Protein AF-A0A4Q5AKT0-F1 (afdb_monomer)

Sequence (59 aa):
MAERTTMDDIAHQLTRIADAMQEPAGMQVSEQDALTAWGLRVYEEDFLNALERLGVEIV

Solvent-accessible surface area (backbone atoms only — not comparable to full-atom values): 3586 Å² total; per-residue (Å²): 144,88,86,66,67,65,65,57,52,51,50,54,49,51,51,52,51,50,52,66,66,61,48,80,75,40,54,74,41,37,58,68,57,53,53,60,73,63,72,52,97,67,63,54,71,59,50,54,52,49,38,48,75,72,44,28,43,74,97

Radius of gyration: 20.11 Å; Cα contacts (8 Å, |Δi|>4): 32; chains: 1; bounding box: 31×16×65 Å

Mean predicted aligned error: 12.89 Å

Secondary structure (DSSP, 8-state):
--SSHHHHHHHHHHHHHHHHHHS---EEE-HHHHHHHH--SSSHHHHHHHHHHTTEEE-

Organism: NCBI:txid1690

Structure (mmCIF, N/CA/C/O backbone):
data_AF-A0A4Q5AKT0-F1
#
_entry.id   AF-A0A4Q5AKT0-F1
#
loop_
_atom_site.group_PDB
_atom_site.id
_atom_site.type_symbol
_atom_site.label_atom_id
_atom_site.label_alt_id
_atom_site.label_comp_id
_atom_site.label_asym_id
_atom_site.label_entity_id
_atom_site.label_seq_id
_atom_site.pdbx_PDB_ins_code
_atom_site.Cartn_x
_atom_site.Cartn_y
_atom_site.Cartn_z
_atom_site.occupancy
_atom_site.B_iso_or_equiv
_atom_site.auth_seq_id
_atom_site.auth_comp_id
_atom_site.auth_asym_id
_atom_site.auth_atom_id
_atom_site.pdbx_PDB_model_num
ATOM 1 N N . MET A 1 1 ? -14.346 6.182 45.033 1.00 45.09 1 MET A N 1
ATOM 2 C CA . MET A 1 1 ? -13.843 5.016 44.279 1.00 45.09 1 MET A CA 1
ATOM 3 C C . MET A 1 1 ? -13.920 5.350 42.795 1.00 45.09 1 MET A C 1
ATOM 5 O O . MET A 1 1 ? -14.952 5.107 42.194 1.00 45.09 1 MET A O 1
ATOM 9 N N . ALA A 1 2 ? -12.914 6.025 42.235 1.00 50.28 2 ALA A N 1
ATOM 10 C CA . ALA A 1 2 ? -12.930 6.455 40.832 1.00 50.28 2 ALA A CA 1
ATOM 11 C C . ALA A 1 2 ? -11.504 6.796 40.368 1.00 50.28 2 ALA A C 1
ATOM 13 O O . ALA A 1 2 ? -11.188 7.958 40.175 1.00 50.28 2 ALA A O 1
ATOM 14 N N . GLU A 1 3 ? -10.614 5.804 40.278 1.00 51.56 3 GLU A N 1
ATOM 15 C CA . GLU A 1 3 ? -9.268 6.018 39.706 1.00 51.56 3 GLU A CA 1
ATOM 16 C C . GLU A 1 3 ? -8.630 4.705 39.211 1.00 51.56 3 GLU A C 1
ATOM 18 O O . GLU A 1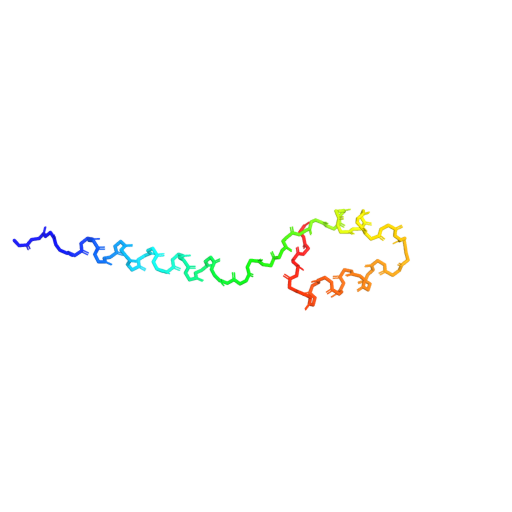 3 ? -7.444 4.454 39.378 1.00 51.56 3 GLU A O 1
ATOM 23 N N . ARG A 1 4 ? -9.435 3.789 38.660 1.00 55.09 4 ARG A N 1
ATOM 24 C CA . ARG A 1 4 ? -8.924 2.542 38.053 1.00 55.09 4 ARG A CA 1
ATOM 25 C C . ARG A 1 4 ? -9.373 2.321 36.613 1.00 55.09 4 ARG A C 1
ATOM 27 O O . ARG A 1 4 ? -8.742 1.542 35.916 1.00 55.09 4 ARG A O 1
ATOM 34 N N . THR A 1 5 ? -10.407 3.026 36.160 1.00 58.50 5 THR A N 1
ATOM 35 C CA . THR A 1 5 ? -10.958 2.872 34.808 1.00 58.50 5 THR A CA 1
ATOM 36 C C . THR A 1 5 ? -10.071 3.522 33.746 1.00 58.50 5 THR A C 1
ATOM 38 O O . THR A 1 5 ? -9.972 3.013 32.644 1.00 58.50 5 THR A O 1
ATOM 41 N N . THR A 1 6 ? -9.359 4.603 34.076 1.00 66.56 6 THR A N 1
ATOM 42 C CA . THR A 1 6 ? -8.629 5.403 33.081 1.00 66.56 6 THR A CA 1
ATOM 43 C C . THR A 1 6 ? -7.385 4.706 32.530 1.00 66.56 6 THR A C 1
ATOM 45 O O . THR A 1 6 ? -7.108 4.803 31.343 1.00 66.56 6 THR A O 1
ATOM 48 N N . MET A 1 7 ? -6.626 3.997 33.373 1.00 71.06 7 MET A N 1
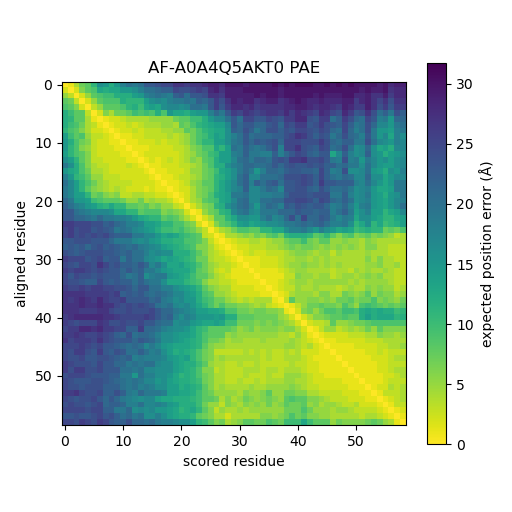ATOM 49 C CA . MET A 1 7 ? -5.373 3.364 32.937 1.00 71.06 7 MET A CA 1
ATOM 50 C C . MET A 1 7 ? -5.631 2.144 32.039 1.00 71.06 7 MET A C 1
ATOM 52 O O . MET A 1 7 ? -4.890 1.919 31.087 1.00 71.06 7 MET A O 1
ATOM 56 N N . ASP A 1 8 ? -6.690 1.383 32.329 1.00 76.56 8 ASP A N 1
ATOM 57 C CA . ASP A 1 8 ? -7.087 0.216 31.535 1.00 76.56 8 ASP A CA 1
ATOM 58 C C . ASP A 1 8 ? -7.622 0.627 30.153 1.00 76.56 8 ASP A C 1
ATOM 60 O O . ASP A 1 8 ? -7.241 0.037 29.143 1.00 76.56 8 ASP A O 1
ATOM 64 N N . ASP A 1 9 ? -8.401 1.714 30.094 1.00 76.88 9 ASP A N 1
ATOM 65 C CA . ASP A 1 9 ? -8.906 2.292 28.841 1.00 76.88 9 ASP A CA 1
ATOM 66 C C . ASP A 1 9 ? -7.766 2.818 27.951 1.00 76.88 9 ASP A C 1
ATOM 68 O O . ASP A 1 9 ? -7.734 2.562 26.745 1.00 76.88 9 ASP A O 1
ATOM 72 N N . ILE A 1 10 ? -6.782 3.500 28.555 1.00 80.25 10 ILE A N 1
ATOM 73 C CA . ILE A 1 10 ? -5.589 3.988 27.846 1.00 80.25 10 ILE A CA 1
ATOM 74 C C . ILE A 1 10 ? -4.769 2.811 27.307 1.00 80.25 10 ILE A C 1
ATOM 76 O O . ILE A 1 10 ? -4.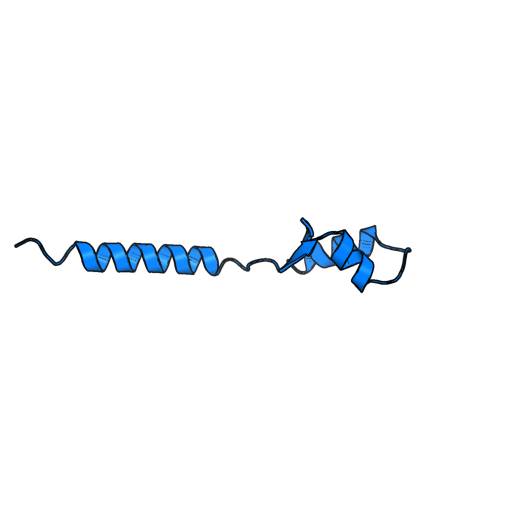345 2.839 26.152 1.00 80.25 10 ILE A O 1
ATOM 80 N N . ALA A 1 11 ? -4.567 1.760 28.108 1.00 80.56 11 ALA A N 1
ATOM 81 C CA . ALA A 1 11 ? -3.856 0.565 27.665 1.00 80.56 11 ALA A CA 1
ATOM 82 C C . ALA A 1 11 ? -4.577 -0.112 26.487 1.00 80.56 11 ALA A C 1
ATOM 84 O O . ALA A 1 11 ? -3.943 -0.413 25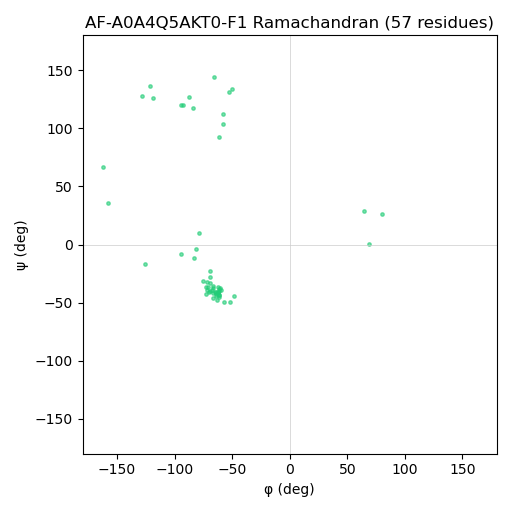.478 1.00 80.56 11 ALA A O 1
ATOM 85 N N . HIS A 1 12 ? -5.904 -0.257 26.559 1.00 82.81 12 HIS A N 1
ATOM 86 C CA . HIS A 1 12 ? -6.713 -0.815 25.475 1.00 82.81 12 HIS A CA 1
ATOM 87 C C . HIS A 1 12 ? -6.646 0.011 24.186 1.00 82.81 12 HIS A C 1
ATOM 89 O O . HIS A 1 12 ? -6.573 -0.555 23.093 1.00 82.81 12 HIS A O 1
ATOM 95 N N . GLN A 1 13 ? -6.660 1.343 24.281 1.00 82.88 13 GLN A N 1
ATOM 96 C CA . GLN A 1 13 ? -6.498 2.205 23.108 1.00 82.88 13 GLN A CA 1
ATOM 97 C C . GLN A 1 13 ? -5.101 2.084 22.496 1.00 82.88 13 GLN A C 1
ATOM 99 O O . GLN A 1 13 ? -4.990 1.987 21.276 1.00 82.88 13 GLN A O 1
ATOM 104 N N . LEU A 1 14 ? -4.049 2.034 23.316 1.00 81.25 14 LEU A N 1
ATOM 105 C CA . LEU A 1 14 ? -2.675 1.854 22.841 1.00 81.25 14 LEU A CA 1
ATOM 106 C C . LEU A 1 14 ? -2.477 0.497 22.162 1.00 81.25 14 LEU A C 1
ATOM 108 O O . LEU A 1 14 ? -1.848 0.441 21.111 1.00 81.25 14 LEU A O 1
ATOM 112 N N . THR A 1 15 ? -3.059 -0.577 22.703 1.00 78.62 15 THR A N 1
ATOM 113 C CA . THR A 1 15 ? -3.048 -1.899 22.060 1.00 78.62 15 THR A CA 1
ATOM 114 C C . THR A 1 15 ? -3.766 -1.869 20.717 1.00 78.62 15 THR A C 1
ATOM 116 O O . THR A 1 15 ? -3.254 -2.421 19.752 1.00 78.62 15 THR A O 1
ATOM 119 N N . ARG A 1 16 ? -4.902 -1.170 20.612 1.00 76.94 16 ARG A N 1
ATOM 120 C CA . ARG A 1 16 ? -5.626 -1.035 19.340 1.00 76.94 16 ARG A CA 1
ATOM 121 C C . ARG A 1 16 ? -4.845 -0.224 18.297 1.00 76.94 16 ARG A C 1
ATOM 123 O O . ARG A 1 16 ? -4.910 -0.533 17.116 1.00 76.94 16 ARG A O 1
ATOM 130 N N . ILE A 1 17 ? -4.112 0.806 18.726 1.00 77.56 17 ILE A N 1
ATOM 131 C CA . ILE A 1 17 ? -3.236 1.599 17.849 1.00 77.56 17 ILE A CA 1
ATOM 132 C C . ILE A 1 17 ? -2.024 0.768 17.412 1.00 77.56 17 ILE A C 1
ATOM 134 O O . ILE A 1 17 ? -1.649 0.817 16.249 1.00 77.56 17 ILE A O 1
ATOM 138 N N . ALA A 1 18 ? -1.430 -0.015 18.315 1.00 70.00 18 ALA A N 1
ATOM 139 C CA . ALA A 1 18 ? -0.342 -0.928 17.978 1.00 70.00 18 ALA A CA 1
ATOM 140 C C . ALA A 1 18 ? -0.788 -1.990 16.964 1.00 70.00 18 ALA A C 1
ATOM 142 O O . ALA A 1 18 ? -0.082 -2.206 15.991 1.00 70.00 18 ALA A O 1
ATOM 143 N N . ASP A 1 19 ? -1.978 -2.568 17.139 1.00 66.06 19 ASP A N 1
ATOM 144 C CA . ASP A 1 19 ? -2.564 -3.539 16.207 1.00 66.06 19 ASP A CA 1
ATOM 145 C C . ASP A 1 19 ? -2.809 -2.920 14.815 1.00 66.06 19 ASP A C 1
ATOM 147 O O . ASP A 1 19 ? -2.427 -3.500 13.804 1.00 66.06 19 ASP A O 1
ATOM 151 N N . ALA A 1 20 ? -3.310 -1.678 14.758 1.00 67.19 20 ALA A N 1
ATOM 152 C CA . ALA A 1 20 ? -3.489 -0.928 13.508 1.00 67.19 20 ALA A CA 1
ATOM 153 C C . ALA A 1 20 ? -2.164 -0.500 12.841 1.00 67.19 20 ALA A C 1
ATOM 155 O O . ALA A 1 20 ? -2.095 -0.351 11.628 1.00 67.19 20 ALA A O 1
ATOM 156 N N . MET A 1 21 ? -1.093 -0.302 13.617 1.00 61.53 21 MET A N 1
ATOM 157 C CA . MET A 1 21 ? 0.260 -0.059 13.090 1.00 61.53 21 MET A CA 1
ATOM 158 C C . MET A 1 21 ? 1.004 -1.356 12.733 1.00 61.53 21 MET A C 1
ATOM 160 O O . MET A 1 21 ? 2.075 -1.295 12.130 1.00 61.53 21 MET A O 1
ATOM 164 N N . GLN A 1 22 ? 0.479 -2.513 13.150 1.00 56.72 22 GLN A N 1
ATOM 165 C CA . GLN A 1 22 ? 1.003 -3.846 12.850 1.00 56.72 22 GLN A CA 1
ATOM 166 C C . GLN A 1 22 ? 0.344 -4.493 11.629 1.00 56.72 22 GLN A C 1
ATOM 168 O O . GLN A 1 22 ? 0.839 -5.529 11.174 1.00 56.72 22 GLN A O 1
ATOM 173 N N . GLU A 1 23 ? -0.716 -3.898 11.068 1.00 56.62 23 GLU A N 1
ATOM 174 C CA . GLU A 1 23 ? -1.042 -4.135 9.661 1.00 56.62 23 GLU A CA 1
ATOM 175 C C . GLU A 1 23 ? 0.249 -3.905 8.869 1.00 56.62 23 GLU A C 1
ATOM 177 O O . GLU A 1 23 ? 0.975 -2.962 9.200 1.00 56.62 23 GLU A O 1
ATOM 182 N N . PRO A 1 24 ? 0.624 -4.795 7.930 1.00 53.09 24 PRO A N 1
ATOM 183 C CA . PRO A 1 24 ? 1.892 -4.669 7.238 1.00 53.09 24 PRO A CA 1
ATOM 184 C 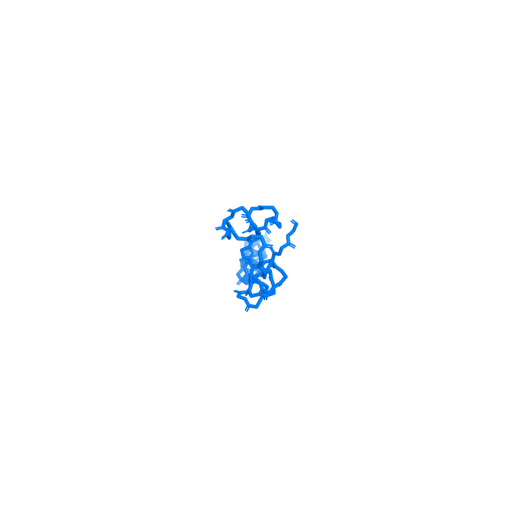C . PRO A 1 24 ? 1.861 -3.305 6.573 1.00 53.09 24 PRO A C 1
ATOM 186 O O . PRO A 1 24 ? 1.131 -3.119 5.605 1.00 53.09 24 PRO A O 1
ATOM 189 N N . ALA A 1 25 ? 2.580 -2.344 7.156 1.00 58.09 25 ALA A N 1
ATOM 190 C CA . ALA A 1 2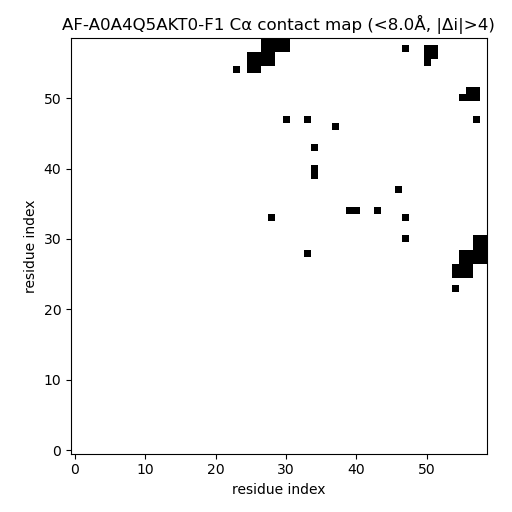5 ? 2.805 -1.052 6.560 1.00 58.09 25 ALA A CA 1
ATOM 191 C C . ALA A 1 25 ? 3.545 -1.388 5.278 1.00 58.09 25 ALA A C 1
ATOM 193 O O . ALA A 1 25 ? 4.753 -1.647 5.295 1.00 58.09 25 ALA A O 1
ATOM 194 N N . GLY A 1 26 ? 2.767 -1.543 4.207 1.00 62.62 26 GLY A N 1
ATOM 195 C CA . GLY A 1 26 ? 3.283 -1.842 2.901 1.00 62.62 26 GLY A CA 1
ATOM 196 C C . GLY A 1 26 ? 4.320 -0.782 2.638 1.00 62.62 26 GLY A C 1
ATOM 197 O O . GLY A 1 26 ? 4.110 0.391 2.963 1.00 62.62 26 GLY A O 1
ATOM 198 N N . MET A 1 27 ? 5.501 -1.196 2.199 1.00 71.31 27 MET A N 1
ATOM 199 C CA . MET A 1 27 ? 6.553 -0.225 1.950 1.00 71.31 27 MET A CA 1
ATOM 200 C C . MET A 1 27 ? 5.990 0.766 0.930 1.00 71.31 27 MET A C 1
ATOM 202 O O . MET A 1 27 ? 5.675 0.372 -0.185 1.00 71.31 27 MET A O 1
ATOM 206 N N . GLN A 1 28 ? 5.768 2.015 1.337 1.00 74.38 28 GLN A N 1
ATOM 207 C CA . GLN A 1 28 ? 5.215 3.025 0.446 1.00 74.38 28 GLN A CA 1
ATOM 208 C C . GLN A 1 28 ? 6.360 3.613 -0.357 1.00 74.38 28 GLN A C 1
ATOM 210 O O . GLN A 1 28 ? 7.301 4.177 0.207 1.00 74.38 28 GLN A O 1
ATOM 215 N N . VAL A 1 29 ? 6.298 3.441 -1.670 1.00 76.31 29 VAL A N 1
ATOM 216 C CA . VAL A 1 29 ? 7.322 3.925 -2.592 1.00 76.31 29 VAL A CA 1
ATOM 217 C C . VAL A 1 29 ? 6.625 4.720 -3.675 1.00 76.31 29 VAL A C 1
ATOM 219 O O . VAL A 1 29 ? 5.690 4.237 -4.301 1.00 76.31 29 VAL A O 1
ATOM 222 N N . SER A 1 30 ? 7.077 5.944 -3.919 1.00 81.00 30 SER A N 1
ATOM 223 C CA . SER A 1 30 ? 6.553 6.713 -5.044 1.00 81.00 30 SER A CA 1
ATOM 224 C C . SER A 1 30 ? 6.935 6.059 -6.363 1.00 81.00 30 SER A C 1
ATOM 226 O O . SER A 1 30 ? 8.061 5.580 -6.512 1.00 81.00 30 SER A O 1
ATOM 228 N N . GLU A 1 31 ? 6.039 6.116 -7.349 1.00 81.88 31 GLU A N 1
ATOM 229 C CA . GLU A 1 31 ? 6.272 5.552 -8.686 1.00 81.88 31 GLU A CA 1
ATOM 230 C C . GLU A 1 31 ? 7.638 5.990 -9.246 1.00 81.88 31 GLU A C 1
ATOM 232 O O . GLU A 1 31 ? 8.435 5.173 -9.697 1.00 81.88 31 GLU A O 1
ATOM 237 N N . GLN A 1 32 ? 7.986 7.271 -9.105 1.00 80.25 32 GLN A N 1
ATOM 238 C CA . GLN A 1 32 ? 9.275 7.794 -9.562 1.00 80.25 32 GLN A CA 1
ATOM 239 C C . GLN A 1 32 ? 10.487 7.175 -8.858 1.00 80.25 32 GLN A C 1
ATOM 241 O O . GLN A 1 32 ? 11.518 6.975 -9.501 1.00 80.25 32 GLN A O 1
ATOM 246 N N . ASP A 1 33 ? 10.389 6.879 -7.563 1.00 80.94 33 ASP A N 1
ATOM 247 C CA . ASP A 1 33 ? 11.480 6.289 -6.782 1.00 80.94 33 ASP A CA 1
ATOM 248 C C . ASP A 1 33 ? 11.667 4.813 -7.160 1.00 80.94 33 ASP A C 1
ATOM 250 O O . ASP A 1 33 ? 12.782 4.375 -7.452 1.00 80.94 33 ASP A O 1
ATOM 254 N N . ALA A 1 34 ? 10.553 4.091 -7.320 1.00 79.88 34 ALA A N 1
ATOM 255 C CA . ALA A 1 34 ? 10.524 2.722 -7.821 1.00 79.88 34 ALA A CA 1
ATOM 256 C C . ALA A 1 34 ? 11.173 2.615 -9.215 1.00 79.88 34 ALA A C 1
ATOM 258 O O . ALA A 1 34 ? 12.064 1.790 -9.435 1.00 79.88 34 ALA A O 1
ATOM 259 N N . LEU A 1 35 ? 10.788 3.483 -10.152 1.00 80.69 35 LEU A N 1
ATOM 260 C CA . LEU A 1 35 ? 11.312 3.472 -11.523 1.00 80.69 35 LEU A CA 1
ATOM 261 C C . LEU A 1 35 ? 12.759 3.950 -11.617 1.00 80.69 35 LEU A C 1
ATOM 263 O O . LEU A 1 35 ? 13.534 3.448 -12.436 1.00 80.69 35 LEU A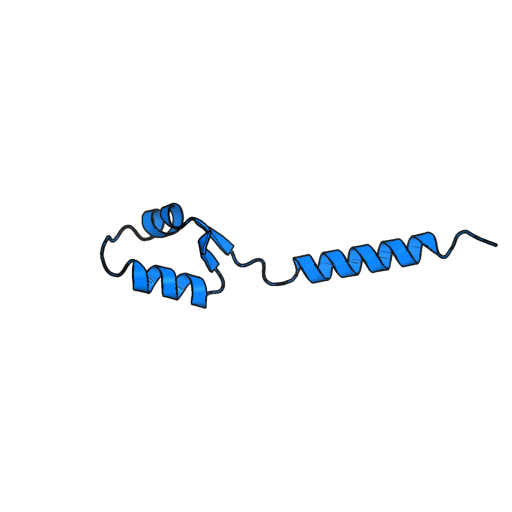 O 1
ATOM 267 N N . THR A 1 36 ? 13.153 4.874 -10.741 1.00 83.06 36 THR A N 1
ATOM 268 C CA . THR A 1 36 ? 14.551 5.292 -10.607 1.00 83.06 36 THR A CA 1
ATOM 269 C C . THR A 1 36 ? 15.419 4.141 -10.097 1.00 83.06 36 THR A C 1
ATOM 271 O O . THR A 1 36 ? 16.515 3.937 -10.620 1.00 83.06 36 THR A O 1
ATOM 274 N N . ALA A 1 37 ? 14.927 3.355 -9.133 1.00 79.81 37 ALA A N 1
ATOM 275 C CA . ALA A 1 37 ? 15.619 2.177 -8.612 1.00 79.81 37 ALA A CA 1
ATOM 276 C C . ALA A 1 37 ? 15.687 1.021 -9.627 1.00 79.81 37 ALA A C 1
ATOM 278 O O . ALA A 1 37 ? 16.678 0.290 -9.661 1.00 79.81 37 ALA A O 1
ATOM 279 N N . TRP A 1 38 ? 14.665 0.867 -10.473 1.00 83.19 38 TRP A N 1
ATOM 280 C CA . TRP A 1 38 ? 14.624 -0.159 -11.518 1.00 83.19 38 TRP A CA 1
ATOM 281 C C . TRP A 1 38 ? 15.657 0.079 -12.627 1.00 83.19 38 TRP A C 1
ATOM 283 O O . TRP A 1 38 ? 16.281 -0.862 -13.118 1.00 83.19 38 TRP A O 1
ATOM 293 N N . GLY A 1 39 ? 15.866 1.336 -13.032 1.00 72.12 39 GLY A N 1
ATOM 294 C CA . GLY A 1 39 ? 16.923 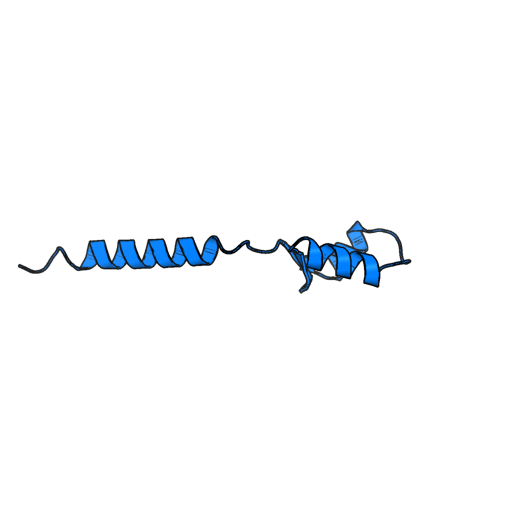1.718 -13.977 1.00 72.12 39 GLY A CA 1
ATOM 295 C C . GLY A 1 39 ? 16.739 1.225 -15.424 1.00 72.12 39 GLY A C 1
ATOM 296 O O . GLY A 1 39 ? 17.572 1.528 -16.281 1.00 72.12 39 GLY A O 1
ATOM 297 N N . LEU A 1 40 ? 15.651 0.508 -15.734 1.00 75.31 40 LEU A N 1
ATOM 298 C CA . LEU A 1 40 ? 15.298 0.017 -17.070 1.00 75.31 40 LEU A CA 1
ATOM 299 C C . LEU A 1 40 ? 13.955 0.620 -17.510 1.00 75.31 40 LEU A C 1
ATOM 301 O O . LEU A 1 40 ? 12.951 0.466 -16.836 1.00 75.31 40 LEU A O 1
ATOM 305 N N . ARG A 1 41 ? 13.886 1.261 -18.683 1.00 69.62 41 ARG A N 1
ATOM 306 C CA . ARG A 1 41 ? 12.616 1.828 -19.206 1.00 69.62 41 ARG A CA 1
ATOM 307 C C . ARG A 1 41 ? 11.675 0.797 -19.842 1.00 69.62 41 ARG A C 1
ATOM 309 O O . ARG A 1 41 ? 10.747 1.154 -20.559 1.00 69.62 41 ARG A O 1
ATOM 316 N N . VAL A 1 42 ? 11.979 -0.484 -19.684 1.00 66.50 42 VAL A N 1
ATOM 317 C CA . VAL A 1 42 ? 11.277 -1.597 -20.323 1.00 66.50 42 VAL A CA 1
ATOM 318 C C . VAL A 1 42 ? 10.743 -2.493 -19.207 1.00 66.50 42 VAL A C 1
ATOM 320 O O . VAL A 1 42 ? 11.456 -2.749 -18.237 1.00 66.50 42 VAL A O 1
ATOM 323 N N . TYR A 1 43 ? 9.489 -2.933 -19.347 1.00 78.31 43 TYR A N 1
ATOM 324 C CA . TYR A 1 43 ? 8.728 -3.675 -18.326 1.00 78.31 43 TYR A CA 1
ATOM 325 C C . TYR A 1 43 ? 8.433 -2.894 -17.035 1.00 78.31 43 TYR A C 1
ATOM 327 O O . TYR A 1 43 ? 8.278 -3.487 -15.975 1.00 78.31 43 TYR A O 1
ATOM 335 N N . GLU A 1 44 ? 8.325 -1.570 -17.132 1.00 80.75 44 GLU A N 1
ATOM 336 C CA . GLU A 1 44 ? 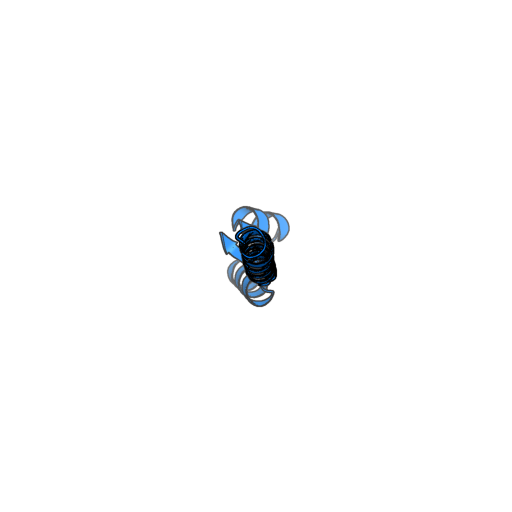7.923 -0.678 -16.036 1.00 80.75 44 GLU A CA 1
ATOM 337 C C . GLU A 1 44 ? 6.606 -1.123 -15.380 1.00 80.75 44 GLU A C 1
ATOM 339 O O . GLU A 1 44 ? 6.565 -1.341 -14.173 1.00 80.75 44 GLU A O 1
ATOM 344 N N . GLU A 1 45 ? 5.568 -1.387 -16.175 1.00 82.88 45 GLU A N 1
ATOM 345 C CA . GLU A 1 45 ? 4.276 -1.866 -15.667 1.00 82.88 45 GLU A CA 1
ATOM 346 C C . GLU A 1 45 ? 4.388 -3.218 -14.942 1.00 82.88 45 GLU A C 1
ATOM 348 O O . GLU A 1 45 ? 3.738 -3.427 -13.921 1.00 82.88 45 GLU A O 1
ATOM 353 N N . ASP A 1 46 ? 5.223 -4.137 -15.434 1.00 85.56 46 ASP A N 1
ATOM 354 C CA . ASP A 1 46 ? 5.401 -5.470 -14.836 1.00 85.56 46 ASP A CA 1
ATOM 355 C C . ASP A 1 46 ? 6.159 -5.380 -13.500 1.00 85.56 46 ASP A C 1
ATOM 357 O O . ASP A 1 46 ? 5.826 -6.063 -12.531 1.00 85.56 46 ASP A O 1
ATOM 361 N N . PHE A 1 47 ? 7.130 -4.466 -13.419 1.00 83.38 47 PHE A N 1
ATOM 362 C CA . PHE A 1 47 ? 7.862 -4.155 -12.196 1.00 83.38 47 PHE A CA 1
ATOM 363 C C . PHE A 1 47 ? 6.966 -3.504 -11.134 1.00 83.38 47 PHE A C 1
ATOM 365 O O . PHE A 1 47 ? 6.980 -3.943 -9.985 1.00 83.38 47 PHE A O 1
ATOM 372 N N . LEU A 1 48 ? 6.142 -2.521 -11.511 1.00 83.06 48 LEU A N 1
ATOM 373 C CA . LEU A 1 48 ? 5.179 -1.896 -10.595 1.00 83.06 48 LEU A CA 1
ATOM 374 C C . LEU A 1 48 ? 4.160 -2.931 -10.086 1.00 83.06 48 LEU A C 1
ATOM 376 O O . LEU A 1 48 ? 3.938 -3.039 -8.883 1.00 83.06 48 LEU A O 1
ATOM 380 N N . ASN A 1 49 ? 3.651 -3.797 -10.970 1.00 86.44 49 ASN A N 1
ATOM 381 C CA . ASN A 1 49 ? 2.794 -4.919 -10.576 1.00 86.44 49 ASN A CA 1
ATOM 382 C C . ASN A 1 49 ? 3.503 -5.900 -9.622 1.00 86.44 49 ASN A C 1
ATOM 384 O O . ASN A 1 49 ? 2.881 -6.446 -8.710 1.00 86.44 49 ASN A O 1
ATOM 388 N N . ALA A 1 50 ? 4.798 -6.165 -9.814 1.00 86.06 50 ALA A N 1
ATOM 389 C CA . ALA A 1 50 ? 5.566 -7.021 -8.914 1.00 86.06 50 ALA A CA 1
ATOM 390 C C . ALA A 1 50 ? 5.725 -6.393 -7.519 1.00 86.06 50 ALA A C 1
ATOM 392 O O . ALA A 1 50 ? 5.634 -7.116 -6.525 1.00 86.06 50 ALA A O 1
ATOM 393 N N . LEU A 1 51 ? 5.910 -5.071 -7.443 1.00 83.31 51 LEU A N 1
ATOM 394 C CA . LEU A 1 51 ? 5.975 -4.317 -6.190 1.00 83.31 51 LEU A CA 1
ATOM 395 C C . LEU A 1 51 ? 4.654 -4.389 -5.415 1.00 83.31 51 LEU A C 1
ATOM 397 O O . LEU A 1 51 ? 4.664 -4.771 -4.245 1.00 83.31 51 LEU A O 1
ATOM 401 N N . GLU A 1 52 ? 3.515 -4.164 -6.070 1.00 82.69 52 GLU A N 1
ATOM 402 C CA . GLU A 1 52 ? 2.204 -4.298 -5.416 1.00 82.69 52 GLU A CA 1
ATOM 403 C C . GLU A 1 52 ? 1.969 -5.720 -4.880 1.00 82.69 52 GLU A C 1
ATOM 405 O O . GLU A 1 52 ? 1.483 -5.913 -3.764 1.00 82.69 52 GLU A O 1
ATOM 410 N N . ARG A 1 53 ? 2.398 -6.751 -5.623 1.00 82.69 53 ARG A N 1
ATOM 411 C CA . ARG A 1 53 ? 2.302 -8.160 -5.186 1.00 82.69 53 ARG A CA 1
ATOM 412 C C . ARG A 1 53 ? 3.235 -8.510 -4.026 1.00 82.69 53 ARG A C 1
ATOM 414 O O . ARG A 1 53 ? 2.970 -9.480 -3.317 1.00 82.69 53 ARG A O 1
ATOM 421 N N . LEU A 1 54 ? 4.312 -7.752 -3.843 1.00 81.56 54 LEU A N 1
ATOM 422 C CA . LEU A 1 54 ? 5.223 -7.851 -2.702 1.00 81.56 54 LEU A CA 1
ATOM 423 C C . LEU A 1 54 ? 4.694 -7.107 -1.464 1.00 81.56 54 LEU A C 1
ATOM 425 O O . LEU A 1 54 ? 5.311 -7.197 -0.405 1.00 81.56 54 LEU A O 1
ATOM 429 N N . GLY A 1 55 ? 3.554 -6.416 -1.577 1.00 73.69 55 GLY A N 1
ATOM 430 C CA . GLY A 1 55 ? 2.999 -5.587 -0.509 1.00 73.69 55 GLY A CA 1
ATOM 431 C C . GLY A 1 55 ? 3.667 -4.217 -0.417 1.00 73.69 55 GLY A C 1
ATOM 432 O O . GLY A 1 55 ? 3.729 -3.645 0.664 1.00 73.69 55 GLY A O 1
ATOM 433 N N . VAL A 1 56 ? 4.219 -3.712 -1.521 1.00 80.31 56 VAL A N 1
ATOM 434 C CA . VAL A 1 56 ? 4.724 -2.339 -1.643 1.00 80.31 56 VAL A CA 1
ATOM 435 C C . VAL A 1 56 ? 3.601 -1.502 -2.248 1.00 80.31 56 VAL A C 1
ATOM 437 O O . VAL A 1 56 ? 3.139 -1.798 -3.346 1.00 80.31 56 VAL A O 1
ATOM 440 N N . GLU A 1 57 ? 3.139 -0.481 -1.535 1.00 77.31 57 GLU A N 1
ATOM 441 C CA . GLU A 1 57 ? 2.088 0.413 -2.027 1.00 77.31 57 GLU A CA 1
ATOM 442 C C . GLU A 1 57 ? 2.722 1.554 -2.829 1.00 77.31 57 GLU A C 1
ATOM 444 O O . GLU A 1 57 ? 3.626 2.239 -2.341 1.00 77.31 57 GLU A O 1
ATOM 449 N N . ILE A 1 58 ? 2.261 1.757 -4.064 1.00 79.56 58 ILE A N 1
ATOM 450 C CA . ILE A 1 58 ? 2.758 2.831 -4.928 1.00 79.56 58 ILE A CA 1
ATOM 451 C C . ILE A 1 58 ? 1.867 4.068 -4.747 1.00 79.56 58 ILE A C 1
ATOM 453 O O . ILE A 1 58 ? 0.660 3.988 -4.981 1.00 79.56 58 ILE A O 1
ATOM 457 N N . VAL A 1 59 ? 2.456 5.192 -4.309 1.00 78.44 59 VAL A N 1
ATOM 458 C CA . VAL A 1 59 ? 1.755 6.448 -3.937 1.00 78.44 59 VAL A CA 1
ATOM 459 C C . VAL A 1 59 ? 2.160 7.664 -4.762 1.00 78.44 59 VAL A C 1
ATOM 461 O O . VAL A 1 59 ? 3.351 7.773 -5.144 1.00 78.44 59 VAL A O 1
#

pLDDT: mean 74.01, std 10.36, range [45.09, 86.44]

Nearest PDB structures (foldseek):
  3hy0-assembly1_A  TM=4.163E-01  e=8.986E+00  Escherichia coli K-12

Foldseek 3Di:
DPDDVVVVVVVVVVVVVVVVVPPPPQAEDELVRQVVVVVDPPCSVVSVVVSVVVSHHHD